Protein AF-A0A5C3N5N0-F1 (afdb_monomer_lite)

Secondary structure (DSSP, 8-state):
-----HHHHHHHHHH-HHHHHHHHHHHHHEEESTHHHHGGGGGGEEEES-SSS-EEEE----HHHHHHHHHHHTT--EEEEETT----HHHHHHHTTT-SS-TTTT--EEEEEESSPPPHHHHHTT--TT--EEEEEEPP---SSSSSSSSSSSSS--

Radius of gyration: 20.66 Å; chains: 1; bounding box: 38×38×75 Å

Sequence (158 aa):
MARATHTSLVHPAITSRIFLDPALDTLWRCVDGLFRLLRLLGPAFEKLAGGDRPKYIVRKIIEDAWLRFMWYARRVRQLRYFEDSTIHSAVIASLSRYEVGLWLSYLRVLAWHGVCEPSRDDLLYFVCQSLSHVNIKISRSTEQHEAHEEEDKGLRAT

Foldseek 3Di:
DDDDDLVNLVVQCVPDPVSVVVSLLSNLQADEDCVVLLCLLPPQWDFDPDDPATAIAGHDRDPVSVVSSLVSLCSHQEYEYDANDCHDLNRLVVVCVVDVDLSNQRHAEYHYDEQDDDDPSNVVSNDHPNHNYYHYDHDHPPPDPPPPPPPPPPPPDD

pLDDT: mean 74.82, std 14.0, range [36.28, 92.06]

Structure (mmCIF, N/CA/C/O backbone):
data_AF-A0A5C3N5N0-F1
#
_entr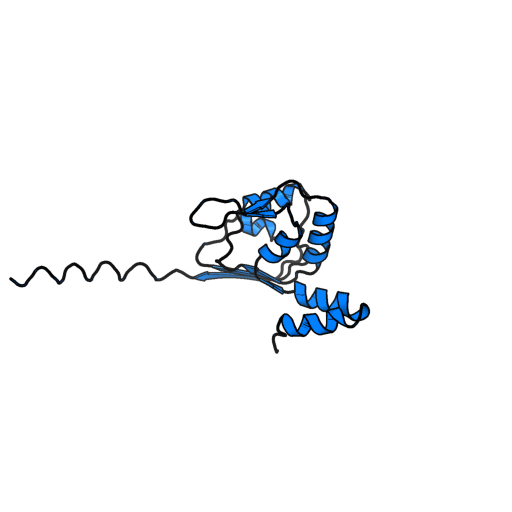y.id   AF-A0A5C3N5N0-F1
#
loop_
_atom_site.group_PDB
_atom_site.id
_atom_site.type_symbol
_atom_site.label_atom_id
_atom_site.label_alt_id
_atom_site.label_comp_id
_atom_site.label_asym_id
_atom_site.label_entity_id
_atom_site.label_seq_id
_atom_site.pdbx_PDB_ins_code
_atom_site.Cartn_x
_atom_site.Cartn_y
_atom_site.Cartn_z
_atom_site.occupancy
_atom_site.B_iso_or_equiv
_atom_site.auth_seq_id
_atom_site.auth_comp_id
_atom_site.auth_asym_id
_atom_site.auth_atom_id
_atom_site.pdbx_PDB_model_num
ATOM 1 N N . MET A 1 1 ? -22.527 -13.960 -0.225 1.00 36.28 1 MET A N 1
ATOM 2 C CA . MET A 1 1 ? -21.983 -12.744 0.424 1.00 36.28 1 MET A CA 1
ATOM 3 C C . MET A 1 1 ? -21.770 -11.677 -0.641 1.00 36.28 1 MET A C 1
ATOM 5 O O . MET A 1 1 ? -20.959 -11.888 -1.534 1.00 36.28 1 MET A O 1
ATOM 9 N N . ALA A 1 2 ? -22.548 -10.593 -0.609 1.00 38.34 2 ALA A N 1
ATOM 10 C CA . ALA A 1 2 ? -22.509 -9.536 -1.620 1.00 38.34 2 ALA A CA 1
ATOM 11 C C . ALA A 1 2 ? -21.201 -8.728 -1.521 1.00 38.34 2 ALA A C 1
ATOM 13 O O . ALA A 1 2 ? -20.848 -8.247 -0.445 1.00 38.34 2 ALA A O 1
ATOM 14 N N . ARG A 1 3 ? -20.462 -8.591 -2.631 1.00 45.19 3 ARG A N 1
ATOM 15 C CA . ARG A 1 3 ? -19.300 -7.690 -2.714 1.00 45.19 3 ARG A CA 1
ATOM 16 C C . ARG A 1 3 ? -19.837 -6.259 -2.743 1.00 45.19 3 ARG A C 1
ATOM 18 O O . ARG A 1 3 ? -20.349 -5.834 -3.772 1.00 45.19 3 ARG A O 1
ATOM 25 N N . ALA A 1 4 ? -19.744 -5.540 -1.625 1.00 52.09 4 ALA A N 1
ATOM 26 C CA . ALA A 1 4 ? -19.995 -4.103 -1.609 1.00 52.09 4 ALA A CA 1
ATOM 27 C C . ALA A 1 4 ? -19.052 -3.435 -2.621 1.00 52.09 4 ALA A C 1
ATOM 29 O O . ALA A 1 4 ? -17.835 -3.641 -2.583 1.00 52.09 4 ALA A O 1
ATOM 30 N N . THR A 1 5 ? -19.620 -2.711 -3.579 1.00 59.69 5 THR A N 1
ATOM 31 C CA . THR A 1 5 ? -18.854 -2.007 -4.602 1.00 59.69 5 THR A CA 1
ATOM 32 C C . THR A 1 5 ? -18.167 -0.802 -3.966 1.00 59.69 5 THR A C 1
ATOM 34 O O . THR A 1 5 ? -18.677 -0.183 -3.036 1.00 59.69 5 THR A O 1
ATOM 37 N N . HIS A 1 6 ? -16.977 -0.455 -4.454 1.00 57.75 6 HIS A N 1
ATOM 38 C CA . HIS A 1 6 ? -16.157 0.629 -3.903 1.00 57.75 6 HIS A CA 1
ATOM 39 C C . HIS A 1 6 ? -16.926 1.959 -3.758 1.00 57.75 6 HIS A C 1
ATOM 41 O O . HIS A 1 6 ? -16.664 2.741 -2.851 1.00 57.75 6 HIS A O 1
ATOM 47 N N . THR A 1 7 ? -17.913 2.202 -4.623 1.00 59.16 7 THR A N 1
ATOM 48 C CA . THR A 1 7 ? -18.785 3.383 -4.624 1.00 59.16 7 THR A CA 1
ATOM 49 C C . THR A 1 7 ? -19.781 3.427 -3.462 1.00 59.16 7 THR A C 1
ATOM 51 O O . THR A 1 7 ? -20.066 4.517 -2.957 1.00 59.16 7 THR A O 1
ATOM 54 N N . SER A 1 8 ? -20.277 2.282 -2.978 1.00 62.84 8 SER A N 1
ATOM 55 C CA . SER A 1 8 ? -21.233 2.253 -1.862 1.00 62.84 8 SER A CA 1
ATOM 56 C C . SER A 1 8 ? -20.575 2.555 -0.512 1.00 62.84 8 SER A C 1
ATOM 58 O O . SER A 1 8 ? -21.257 2.980 0.412 1.00 62.84 8 SER A O 1
ATOM 60 N N . LEU A 1 9 ? -19.254 2.367 -0.396 1.00 61.38 9 LEU A N 1
ATOM 61 C CA . LEU A 1 9 ? -18.484 2.623 0.831 1.00 61.38 9 LEU A CA 1
ATOM 62 C C . LEU A 1 9 ? -17.955 4.059 0.943 1.00 61.38 9 LEU A C 1
ATOM 64 O O . LEU A 1 9 ? -17.633 4.504 2.042 1.00 61.38 9 LEU A O 1
ATOM 68 N N . VAL A 1 10 ? -17.898 4.804 -0.165 1.00 64.19 10 VAL A N 1
ATOM 69 C CA . VAL A 1 10 ? -17.482 6.217 -0.145 1.00 64.19 10 VAL A CA 1
ATOM 70 C C . VAL A 1 10 ? -18.543 7.089 0.531 1.00 64.19 10 VAL A C 1
ATOM 72 O O . VAL A 1 10 ? -18.197 7.973 1.307 1.00 64.19 10 VAL A O 1
ATOM 75 N N . HIS A 1 11 ? -19.828 6.809 0.299 1.00 62.22 11 HIS A N 1
ATOM 76 C CA . HIS A 1 11 ? -20.938 7.616 0.817 1.00 62.22 11 HIS A CA 1
ATOM 77 C C . HIS A 1 11 ? -21.041 7.619 2.360 1.00 62.22 11 HIS A C 1
ATOM 79 O O . HIS A 1 11 ? -21.209 8.692 2.929 1.00 62.22 11 HIS A O 1
ATOM 85 N N . PRO A 1 12 ? -20.871 6.493 3.078 1.00 60.41 12 PRO A N 1
ATOM 86 C CA . PRO A 1 12 ? -20.785 6.504 4.541 1.00 60.41 12 PRO A CA 1
ATOM 87 C C . PRO A 1 12 ? -19.529 7.200 5.083 1.00 60.41 12 PRO A C 1
ATOM 89 O O . PRO A 1 12 ? -19.579 7.824 6.139 1.00 60.41 12 PRO A O 1
ATOM 92 N N . ALA A 1 13 ? -18.398 7.107 4.374 1.00 60.34 13 ALA A N 1
ATOM 93 C CA . ALA A 1 13 ? -17.135 7.700 4.821 1.00 60.34 13 ALA A CA 1
ATOM 94 C C . ALA A 1 13 ? -17.176 9.238 4.830 1.00 60.34 13 ALA A C 1
ATOM 96 O O . ALA A 1 13 ? -16.499 9.870 5.638 1.00 60.34 13 ALA A O 1
ATOM 97 N N . ILE A 1 14 ? -17.972 9.839 3.938 1.00 69.12 14 ILE A N 1
ATOM 98 C CA . ILE A 1 14 ? -18.103 11.298 3.818 1.00 69.12 14 ILE A CA 1
ATOM 99 C C . ILE A 1 14 ? -19.164 11.901 4.750 1.00 69.12 14 ILE A C 1
ATOM 101 O O . ILE A 1 14 ? -19.155 13.113 4.947 1.00 69.12 14 ILE A O 1
ATOM 105 N N . THR A 1 15 ? -20.069 11.102 5.331 1.00 77.06 15 THR A N 1
ATOM 106 C CA . THR A 1 15 ? -21.185 11.626 6.145 1.00 77.06 15 THR A CA 1
ATOM 107 C C . THR A 1 15 ? -20.846 11.793 7.624 1.00 77.06 15 THR A C 1
ATOM 109 O O . THR A 1 15 ? -21.414 12.667 8.276 1.00 77.06 15 THR A O 1
ATOM 112 N N . SER A 1 16 ? -19.923 11.000 8.182 1.00 72.75 16 SER A N 1
ATOM 113 C CA . SER A 1 16 ? -19.501 11.146 9.581 1.00 72.75 16 SER A CA 1
ATOM 114 C C . SER A 1 16 ? -18.088 10.626 9.828 1.00 72.75 16 SER A C 1
ATOM 116 O O . SER A 1 16 ? -17.717 9.538 9.389 1.00 72.75 16 SER A O 1
ATOM 118 N N . ARG A 1 17 ? -17.319 11.376 10.631 1.00 76.19 17 ARG A N 1
ATOM 119 C CA . ARG A 1 17 ? -15.969 10.992 11.080 1.00 76.19 17 ARG A CA 1
ATOM 120 C C . ARG A 1 17 ? -15.946 9.658 11.830 1.00 76.19 17 ARG A C 1
ATOM 122 O O . ARG A 1 17 ? -14.938 8.969 11.777 1.00 76.19 17 ARG A O 1
ATOM 129 N N . ILE A 1 18 ? -17.048 9.277 12.478 1.00 83.44 18 ILE A N 1
ATOM 130 C CA . ILE A 1 18 ? -17.155 8.010 13.221 1.00 83.44 18 ILE A CA 1
ATOM 131 C C . ILE A 1 18 ? -17.094 6.807 12.266 1.00 83.44 18 ILE A C 1
ATOM 133 O O . ILE A 1 18 ? -16.553 5.762 12.617 1.00 83.44 18 ILE A O 1
ATOM 137 N N . PHE A 1 19 ? -17.605 6.954 11.041 1.00 79.31 19 PHE A N 1
ATOM 138 C CA . PHE A 1 19 ? -17.590 5.887 10.038 1.00 79.31 19 PHE A CA 1
ATOM 139 C C . PHE A 1 19 ? -16.354 5.913 9.143 1.00 79.31 19 PHE A C 1
ATOM 141 O O . PHE A 1 19 ? -16.163 4.978 8.369 1.00 79.31 19 PHE A O 1
ATOM 148 N N . LEU A 1 20 ? -15.502 6.933 9.261 1.00 82.81 20 LEU A N 1
ATOM 149 C CA . LEU A 1 20 ? -14.327 7.083 8.411 1.00 82.81 20 LEU A CA 1
ATOM 150 C C . LEU A 1 20 ? -13.360 5.906 8.576 1.00 82.81 20 LEU A C 1
ATOM 152 O O . LEU A 1 20 ? -13.025 5.258 7.588 1.00 82.81 20 LEU A O 1
ATOM 156 N N . ASP A 1 21 ? -12.952 5.596 9.808 1.00 85.06 21 ASP A N 1
ATOM 157 C CA . ASP A 1 21 ? -12.001 4.509 10.066 1.00 85.06 21 ASP A CA 1
ATOM 158 C C . ASP A 1 21 ? -12.552 3.129 9.654 1.00 85.06 21 ASP A C 1
ATOM 160 O O . ASP A 1 21 ? -11.880 2.448 8.877 1.00 85.06 21 ASP A O 1
ATOM 164 N N . PRO A 1 22 ? -13.782 2.718 10.040 1.00 86.06 22 PRO A N 1
ATOM 165 C CA . PRO A 1 22 ? -14.370 1.456 9.577 1.00 86.06 22 PRO A CA 1
ATOM 166 C C . PRO A 1 22 ? -14.562 1.378 8.054 1.00 86.06 22 PRO A C 1
ATOM 168 O O . PRO A 1 22 ? -14.394 0.311 7.449 1.00 86.06 22 PRO A O 1
ATOM 171 N N . ALA A 1 23 ? -14.920 2.495 7.412 1.00 84.94 23 ALA A N 1
ATOM 172 C CA . ALA A 1 23 ? -15.086 2.543 5.965 1.00 84.94 23 ALA A CA 1
ATOM 173 C C . ALA A 1 23 ? -13.739 2.406 5.251 1.00 84.94 23 ALA A C 1
ATOM 175 O O . ALA A 1 23 ? -13.638 1.628 4.304 1.00 84.94 23 ALA A O 1
ATOM 176 N N . LEU A 1 24 ? -12.695 3.092 5.726 1.00 87.12 24 LEU A N 1
ATOM 177 C CA . LEU A 1 24 ? -11.338 2.968 5.194 1.00 87.12 24 LEU A CA 1
ATOM 178 C C . LEU A 1 24 ? -10.761 1.574 5.430 1.00 87.12 24 LEU A C 1
ATOM 180 O O . LEU A 1 24 ? -10.164 1.013 4.511 1.00 87.12 24 LEU A O 1
ATOM 184 N N . ASP A 1 25 ? -10.988 0.983 6.602 1.00 87.75 25 ASP A N 1
ATOM 185 C CA . ASP A 1 25 ? -10.630 -0.409 6.870 1.00 87.75 25 ASP A CA 1
ATOM 186 C C . ASP A 1 25 ? -11.268 -1.329 5.838 1.00 87.75 25 ASP A C 1
ATOM 188 O O . ASP A 1 25 ? -10.577 -2.152 5.250 1.00 87.75 25 ASP A O 1
ATOM 192 N N . THR A 1 26 ? -12.557 -1.150 5.545 1.00 87.81 26 THR A N 1
ATOM 193 C CA . THR A 1 26 ? -13.264 -1.958 4.541 1.00 87.81 26 THR A CA 1
ATOM 194 C C . THR A 1 26 ? -12.746 -1.699 3.123 1.00 87.81 26 THR A C 1
ATOM 196 O O . THR A 1 26 ? -12.560 -2.646 2.358 1.00 87.81 26 THR A O 1
ATOM 199 N N . LEU A 1 27 ? -12.471 -0.437 2.781 1.00 88.75 27 LEU A N 1
ATOM 200 C CA . LEU A 1 27 ? -12.017 -0.006 1.457 1.00 88.75 27 LEU A CA 1
ATOM 201 C C . LEU A 1 27 ? -10.629 -0.546 1.111 1.00 88.75 27 LEU A C 1
ATOM 203 O O . LEU A 1 27 ? -10.389 -0.983 -0.013 1.00 88.75 27 LEU A O 1
ATOM 207 N N . TRP A 1 28 ? -9.720 -0.503 2.084 1.00 91.38 28 TRP A N 1
ATOM 208 C CA . TRP A 1 28 ? -8.330 -0.920 1.927 1.00 91.38 28 TRP A CA 1
ATOM 209 C C . TRP A 1 28 ? -8.100 -2.372 2.335 1.00 91.38 28 TRP A C 1
ATOM 211 O O . TRP A 1 28 ? -7.026 -2.906 2.081 1.00 91.38 28 TRP A O 1
ATOM 221 N N . ARG A 1 29 ? -9.102 -3.055 2.906 1.00 90.81 29 ARG A N 1
ATOM 222 C CA . ARG A 1 29 ? -9.002 -4.473 3.277 1.00 90.81 29 ARG A CA 1
ATOM 223 C C . ARG A 1 29 ? -8.556 -5.345 2.109 1.00 90.81 29 ARG A C 1
ATOM 225 O O . ARG A 1 29 ? -7.748 -6.252 2.313 1.00 90.81 29 ARG A O 1
ATOM 232 N N . CYS A 1 30 ? -9.099 -5.085 0.923 1.00 89.94 30 CYS A N 1
ATOM 233 C CA . CYS A 1 30 ? -8.828 -5.826 -0.301 1.00 89.94 30 CYS A CA 1
ATOM 234 C C . CYS A 1 30 ? -8.347 -4.854 -1.375 1.00 89.94 30 CYS A C 1
ATOM 236 O O . CYS A 1 30 ? -9.123 -4.017 -1.831 1.00 89.94 30 CYS A O 1
ATOM 238 N N . VAL A 1 31 ? -7.083 -4.973 -1.776 1.00 88.94 31 VAL A N 1
ATOM 239 C CA . VAL A 1 31 ? -6.480 -4.098 -2.783 1.00 88.94 31 VAL A CA 1
ATOM 240 C C . VAL A 1 31 ? -6.119 -4.910 -4.019 1.00 88.94 31 VAL A C 1
ATOM 242 O O . VAL A 1 31 ? -5.427 -5.926 -3.933 1.00 88.94 31 VAL A O 1
ATOM 245 N N . ASP A 1 32 ? -6.585 -4.430 -5.167 1.00 86.00 32 ASP A N 1
ATOM 246 C CA . ASP A 1 32 ? -6.230 -4.951 -6.480 1.00 86.00 32 ASP A CA 1
ATOM 247 C C . ASP A 1 32 ? -4.977 -4.201 -6.970 1.00 86.00 32 ASP A C 1
ATOM 249 O O . ASP A 1 32 ? -5.033 -3.032 -7.356 1.00 86.00 32 ASP A O 1
ATOM 253 N N . GLY A 1 33 ? -3.829 -4.866 -6.874 1.00 82.25 33 GLY A N 1
ATOM 254 C CA . GLY A 1 33 ? -2.511 -4.364 -7.239 1.00 82.25 33 GLY A CA 1
ATOM 255 C C . GLY A 1 33 ? -1.906 -3.408 -6.210 1.00 82.25 33 GLY A C 1
ATOM 256 O O . GLY A 1 33 ? -2.575 -2.604 -5.565 1.00 82.25 33 GLY A O 1
ATOM 257 N N . LEU A 1 34 ? -0.581 -3.429 -6.086 1.00 82.00 34 LEU A N 1
ATOM 258 C CA . LEU A 1 34 ? 0.133 -2.484 -5.220 1.00 82.00 34 LEU A CA 1
ATOM 259 C C . LEU A 1 34 ? 0.050 -1.035 -5.725 1.00 82.00 34 LEU A C 1
ATOM 261 O O . LEU A 1 34 ? 0.289 -0.103 -4.962 1.00 82.00 34 LEU A O 1
ATOM 265 N N . PHE A 1 35 ? -0.331 -0.826 -6.986 1.00 84.75 35 PHE A N 1
ATOM 266 C CA . PHE A 1 35 ? -0.350 0.485 -7.628 1.00 84.75 35 PHE A CA 1
ATOM 267 C C . PHE A 1 35 ? -1.141 1.531 -6.834 1.00 84.75 35 PHE A C 1
ATOM 269 O O . PHE A 1 35 ? -0.699 2.669 -6.674 1.00 84.75 35 PHE A O 1
ATOM 276 N N . ARG A 1 36 ? -2.294 1.145 -6.276 1.00 85.50 36 ARG A N 1
ATOM 277 C CA . ARG A 1 36 ? -3.134 2.05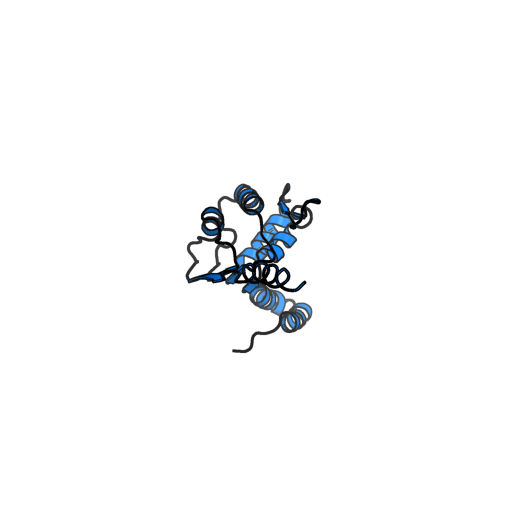4 -5.488 1.00 85.50 36 ARG A CA 1
ATOM 278 C C . ARG A 1 36 ? -2.451 2.515 -4.196 1.00 85.50 36 ARG A C 1
ATOM 280 O O . ARG A 1 36 ? -2.610 3.674 -3.826 1.00 85.50 36 ARG A O 1
ATOM 287 N N . LEU A 1 37 ? -1.684 1.639 -3.543 1.00 88.00 37 LEU A N 1
ATOM 288 C CA . LEU A 1 37 ? -0.868 2.006 -2.384 1.00 88.00 37 LEU A CA 1
ATOM 289 C C . LEU A 1 37 ? 0.300 2.899 -2.803 1.00 88.00 37 LEU A C 1
ATOM 291 O O . LEU A 1 37 ? 0.517 3.938 -2.193 1.00 88.00 37 LEU A O 1
ATOM 295 N N . LEU A 1 38 ? 1.014 2.540 -3.872 1.00 87.75 38 LEU A N 1
ATOM 296 C CA . LEU A 1 38 ? 2.180 3.296 -4.344 1.00 87.75 38 LEU A CA 1
ATOM 297 C C . LEU A 1 38 ? 1.829 4.731 -4.748 1.00 87.75 38 LEU A C 1
ATOM 299 O O . LEU A 1 38 ? 2.611 5.645 -4.505 1.00 87.75 38 LEU A O 1
ATOM 303 N N . ARG A 1 39 ? 0.617 4.970 -5.264 1.00 88.25 39 ARG A N 1
ATOM 304 C CA . ARG A 1 39 ? 0.115 6.330 -5.534 1.00 88.25 39 ARG A CA 1
ATOM 305 C C . ARG A 1 39 ? 0.045 7.225 -4.293 1.00 88.25 39 ARG A C 1
ATOM 307 O O . ARG A 1 39 ? 0.064 8.443 -4.445 1.00 88.25 39 ARG A O 1
ATOM 314 N N . LEU A 1 40 ? -0.019 6.664 -3.082 1.00 90.12 40 LEU A N 1
ATOM 315 C CA . LEU A 1 40 ? -0.003 7.444 -1.838 1.00 90.12 40 LEU A CA 1
ATOM 316 C C . LEU A 1 40 ? 1.358 8.093 -1.567 1.00 90.12 40 LEU A C 1
ATOM 318 O O . LEU A 1 40 ? 1.412 9.079 -0.835 1.00 90.12 40 LEU A O 1
ATOM 322 N N . LEU A 1 41 ? 2.427 7.591 -2.194 1.00 87.81 41 LEU A N 1
ATOM 323 C CA . LEU A 1 41 ? 3.756 8.207 -2.158 1.00 87.81 41 LEU A CA 1
ATOM 324 C C . LEU A 1 41 ? 3.806 9.522 -2.960 1.00 87.81 41 LEU A C 1
ATOM 326 O O . LEU A 1 41 ? 4.790 10.259 -2.882 1.00 87.81 41 LEU A O 1
ATOM 330 N N . GLY A 1 42 ? 2.745 9.832 -3.716 1.00 86.75 42 GLY A N 1
ATOM 331 C CA . GLY A 1 42 ? 2.589 11.078 -4.456 1.00 86.75 42 GLY A CA 1
ATOM 332 C C . GLY A 1 42 ? 3.719 11.277 -5.470 1.00 86.75 42 GLY A C 1
ATOM 333 O O . GLY A 1 42 ? 3.958 10.376 -6.274 1.00 86.75 42 GLY A O 1
ATOM 334 N N . PRO A 1 43 ? 4.435 12.417 -5.442 1.00 85.56 43 PRO A N 1
ATOM 335 C CA . PRO A 1 43 ? 5.484 12.718 -6.417 1.00 85.56 43 PRO A CA 1
ATOM 336 C C . PRO A 1 43 ? 6.702 11.794 -6.300 1.00 85.56 43 PRO A C 1
ATOM 338 O O . PRO A 1 43 ? 7.523 11.748 -7.206 1.00 85.56 43 PRO A O 1
ATOM 341 N N . ALA A 1 44 ? 6.844 11.035 -5.208 1.00 86.44 44 ALA A N 1
ATOM 342 C CA . ALA A 1 44 ? 7.934 10.074 -5.097 1.00 86.44 44 ALA A CA 1
ATOM 343 C C . ALA A 1 44 ? 7.730 8.845 -5.997 1.00 86.44 44 ALA A C 1
ATOM 345 O O . ALA A 1 44 ? 8.704 8.151 -6.269 1.00 86.44 44 ALA A O 1
ATOM 346 N N . PHE A 1 45 ? 6.506 8.571 -6.461 1.00 87.56 45 PHE A N 1
ATOM 347 C CA . PHE A 1 45 ? 6.199 7.452 -7.348 1.00 87.56 45 PHE A CA 1
ATOM 348 C C . PHE A 1 45 ? 5.839 7.963 -8.746 1.00 87.56 45 PHE A C 1
ATOM 350 O O . PHE A 1 45 ? 4.737 8.460 -8.984 1.00 87.56 45 PHE A O 1
ATOM 357 N N . GLU A 1 46 ? 6.778 7.827 -9.679 1.00 85.31 46 GLU A N 1
ATOM 358 C CA . GLU A 1 46 ? 6.662 8.384 -11.027 1.00 85.31 46 GLU A CA 1
ATOM 359 C C . GLU A 1 46 ? 6.657 7.288 -12.089 1.00 85.31 46 GLU A C 1
ATOM 361 O O . GLU A 1 46 ? 7.377 6.288 -12.000 1.00 85.31 46 GLU A O 1
ATOM 366 N N . LYS A 1 47 ? 5.858 7.509 -13.135 1.00 84.56 47 LYS A N 1
ATOM 367 C CA . LYS A 1 47 ? 5.924 6.724 -14.365 1.00 84.56 47 LYS A CA 1
ATOM 368 C C . LYS A 1 47 ? 7.106 7.225 -15.193 1.00 84.56 47 LYS A C 1
ATOM 370 O O . LYS A 1 47 ? 7.169 8.407 -15.522 1.00 84.56 47 LYS A O 1
ATOM 375 N N . LEU A 1 48 ? 8.014 6.329 -15.555 1.00 81.00 48 LEU A N 1
ATOM 376 C CA . LEU A 1 48 ? 9.109 6.635 -16.465 1.00 81.00 48 LEU A CA 1
ATOM 377 C C . LEU A 1 48 ? 8.557 6.742 -17.894 1.00 81.00 48 LEU A C 1
ATOM 379 O O . LEU A 1 48 ? 7.825 5.860 -18.350 1.00 81.00 48 LEU A O 1
ATOM 383 N N . ALA A 1 49 ? 8.892 7.824 -18.595 1.00 77.88 49 ALA A N 1
ATOM 384 C CA . ALA A 1 49 ? 8.564 7.968 -20.007 1.00 77.88 49 ALA A CA 1
ATOM 385 C C . ALA A 1 49 ? 9.514 7.103 -20.853 1.00 77.88 49 ALA A C 1
ATOM 387 O O . ALA A 1 49 ? 10.729 7.179 -20.682 1.00 77.88 49 ALA A O 1
ATOM 388 N N . GLY A 1 50 ? 8.959 6.298 -21.763 1.00 65.25 50 GLY A N 1
ATOM 389 C CA . GLY A 1 50 ? 9.721 5.500 -22.728 1.00 65.25 50 GLY A CA 1
ATOM 390 C C . GLY A 1 50 ? 9.580 3.987 -22.541 1.00 65.25 50 GLY A C 1
ATOM 391 O O . GLY A 1 50 ? 9.883 3.437 -21.4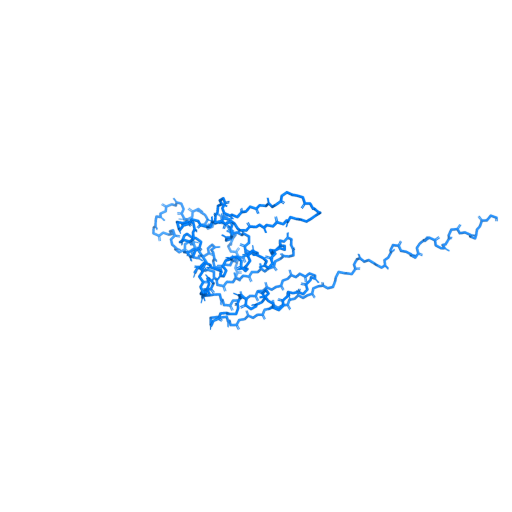81 1.00 65.25 50 GLY A O 1
ATOM 392 N N . GLY A 1 51 ? 9.149 3.317 -23.611 1.00 66.25 51 GLY A N 1
ATOM 393 C CA . GLY A 1 51 ? 8.994 1.866 -23.700 1.00 66.25 51 GLY A CA 1
ATOM 394 C C . GLY A 1 51 ? 7.560 1.429 -23.994 1.00 66.25 51 GLY A C 1
ATOM 395 O O . GLY A 1 51 ? 6.607 2.156 -23.731 1.00 66.25 51 GLY A O 1
ATOM 396 N N . ASP A 1 52 ? 7.436 0.208 -24.508 1.00 69.81 52 ASP A N 1
ATOM 397 C CA . ASP A 1 52 ? 6.163 -0.429 -24.873 1.00 69.81 52 ASP A CA 1
ATOM 398 C C . ASP A 1 52 ? 5.295 -0.773 -23.641 1.00 69.81 52 ASP A C 1
ATOM 400 O O . ASP A 1 52 ? 4.086 -0.965 -23.727 1.00 69.81 52 ASP A O 1
ATOM 404 N N . ARG A 1 53 ? 5.907 -0.803 -22.444 1.00 67.94 53 ARG A N 1
ATOM 405 C CA . ARG A 1 53 ? 5.238 -1.067 -21.160 1.00 67.94 53 ARG A CA 1
ATOM 406 C C . ARG A 1 53 ? 5.496 0.046 -20.142 1.00 67.94 53 ARG A C 1
ATOM 408 O O . ARG A 1 53 ? 6.618 0.556 -20.070 1.00 67.94 53 ARG A O 1
ATOM 415 N N . PRO A 1 54 ? 4.499 0.405 -19.309 1.00 71.00 54 PRO A N 1
ATOM 416 C CA . PRO A 1 54 ? 4.661 1.426 -18.282 1.00 71.00 54 PRO A CA 1
ATOM 417 C C . PRO A 1 54 ? 5.673 0.969 -17.221 1.00 71.00 54 PRO A C 1
ATOM 419 O O . PRO A 1 54 ? 5.430 0.017 -16.484 1.00 71.00 54 PRO A O 1
ATOM 422 N N . LYS A 1 55 ? 6.808 1.667 -17.124 1.00 76.50 55 LYS A N 1
ATOM 423 C CA . LYS A 1 55 ? 7.793 1.473 -16.052 1.00 76.50 55 LYS A CA 1
ATOM 424 C C . LYS A 1 55 ? 7.572 2.507 -14.958 1.00 76.50 55 LYS A C 1
ATOM 426 O O . LYS A 1 55 ? 7.253 3.657 -15.250 1.00 76.50 55 LYS A O 1
ATOM 431 N N . TYR A 1 56 ? 7.772 2.112 -13.708 1.00 82.69 56 TYR A N 1
ATOM 432 C CA . TYR A 1 56 ? 7.628 2.995 -12.555 1.00 82.69 56 TYR A CA 1
ATOM 433 C C . TYR A 1 56 ? 8.904 3.011 -11.727 1.00 82.69 56 TYR A C 1
ATOM 435 O O . TYR A 1 56 ? 9.594 1.996 -11.627 1.00 82.69 56 TYR A O 1
ATOM 443 N N . ILE A 1 57 ? 9.198 4.162 -11.130 1.00 83.56 57 ILE A N 1
ATOM 444 C CA . ILE A 1 57 ? 10.331 4.351 -10.226 1.00 83.56 57 ILE A CA 1
ATOM 445 C C . ILE A 1 57 ? 9.868 5.001 -8.925 1.00 83.56 57 ILE A C 1
ATOM 447 O O . ILE A 1 57 ? 8.886 5.742 -8.895 1.00 83.56 57 ILE A O 1
ATOM 451 N N . VAL A 1 58 ? 10.607 4.728 -7.851 1.00 86.00 58 VAL A N 1
ATOM 452 C CA . VAL A 1 58 ? 10.445 5.404 -6.562 1.00 86.00 58 VAL A CA 1
ATOM 453 C C . VAL A 1 58 ? 11.673 6.271 -6.315 1.00 86.00 58 VAL A C 1
ATOM 455 O O . VAL A 1 58 ? 12.795 5.762 -6.280 1.00 86.00 58 VAL A O 1
ATOM 458 N N . ARG A 1 59 ? 11.458 7.581 -6.182 1.00 85.56 59 ARG A N 1
ATOM 459 C CA . ARG A 1 59 ? 12.477 8.577 -5.827 1.00 85.56 59 ARG A CA 1
ATOM 460 C C . ARG A 1 59 ? 12.584 8.722 -4.305 1.00 85.56 59 ARG A C 1
ATOM 462 O O . ARG A 1 59 ? 12.177 7.845 -3.547 1.00 85.56 59 ARG A O 1
ATOM 469 N N . LYS A 1 60 ? 13.156 9.840 -3.849 1.00 86.75 60 LYS A N 1
ATOM 470 C CA . LYS A 1 60 ? 13.202 10.204 -2.436 1.00 86.75 60 LYS A CA 1
ATOM 471 C C . LYS A 1 60 ? 11.779 10.330 -1.883 1.00 86.75 60 LYS A C 1
ATOM 473 O O . LYS A 1 60 ? 11.042 11.225 -2.291 1.00 86.75 60 LYS A O 1
ATOM 478 N N . ILE A 1 61 ? 11.410 9.440 -0.968 1.00 86.19 61 ILE A N 1
ATOM 479 C CA . ILE A 1 61 ? 10.122 9.484 -0.276 1.00 86.19 61 ILE A CA 1
ATOM 480 C C . ILE A 1 61 ? 10.229 10.502 0.862 1.00 86.19 61 ILE A C 1
ATOM 482 O O . ILE A 1 61 ? 11.193 10.493 1.627 1.00 86.19 61 ILE A O 1
ATOM 486 N N . ILE A 1 62 ? 9.249 11.398 0.950 1.00 87.75 62 ILE A N 1
ATOM 487 C CA . ILE A 1 62 ? 9.115 12.351 2.057 1.00 87.75 62 ILE A CA 1
ATOM 488 C C . ILE A 1 62 ? 8.429 11.634 3.226 1.00 87.75 62 ILE A C 1
ATOM 490 O O . ILE A 1 62 ? 7.516 10.838 3.004 1.00 87.75 62 ILE A O 1
ATOM 494 N N . GLU A 1 63 ? 8.837 11.931 4.458 1.00 87.88 63 GLU A N 1
ATOM 495 C CA . GLU A 1 63 ? 8.361 11.255 5.673 1.00 87.88 63 GLU A CA 1
ATOM 496 C C . GLU A 1 63 ? 6.828 11.232 5.794 1.00 87.88 63 GLU A C 1
ATOM 498 O O . GLU A 1 63 ? 6.245 10.167 5.973 1.00 87.88 63 GLU A O 1
ATOM 503 N N . ASP A 1 64 ? 6.149 12.356 5.555 1.00 88.81 64 ASP A N 1
ATOM 504 C CA . ASP A 1 64 ? 4.680 12.430 5.587 1.00 88.81 64 ASP A CA 1
ATOM 505 C C . ASP A 1 64 ? 3.996 11.493 4.581 1.00 88.81 64 ASP A C 1
ATOM 507 O O . ASP A 1 64 ? 2.951 10.894 4.864 1.00 88.81 64 ASP A O 1
ATOM 511 N N . ALA A 1 65 ? 4.574 11.361 3.384 1.00 89.38 65 ALA A N 1
ATOM 512 C CA . ALA A 1 65 ? 4.059 10.466 2.353 1.00 89.38 65 ALA A CA 1
ATOM 513 C C . ALA A 1 65 ? 4.281 9.001 2.750 1.00 89.38 65 ALA A C 1
ATOM 515 O O . ALA A 1 65 ? 3.401 8.164 2.534 1.00 89.38 65 ALA A O 1
ATOM 516 N N . TRP A 1 66 ? 5.419 8.707 3.386 1.00 89.56 66 TRP A N 1
ATOM 517 C CA . TRP A 1 66 ? 5.725 7.386 3.926 1.00 89.56 66 TRP A CA 1
ATOM 518 C C . TRP A 1 66 ? 4.788 6.994 5.072 1.00 89.56 66 TRP A C 1
ATOM 520 O O . TRP A 1 66 ? 4.191 5.919 5.041 1.00 89.56 66 TRP A O 1
ATOM 530 N N . LEU A 1 67 ? 4.573 7.886 6.042 1.00 89.44 67 LEU A N 1
ATOM 531 C CA . LEU A 1 67 ? 3.653 7.658 7.159 1.00 89.44 67 LEU A CA 1
ATOM 532 C C . LEU A 1 67 ? 2.230 7.407 6.663 1.00 89.44 67 LEU A C 1
ATOM 534 O O . LEU A 1 67 ? 1.558 6.484 7.128 1.00 89.44 67 LEU A O 1
ATOM 538 N N . ARG A 1 68 ? 1.782 8.180 5.667 1.00 90.69 68 ARG A N 1
ATOM 539 C CA . ARG A 1 68 ? 0.482 7.972 5.024 1.00 90.69 68 ARG A CA 1
ATOM 540 C C . ARG A 1 68 ? 0.417 6.611 4.345 1.00 90.69 68 ARG A C 1
ATOM 542 O O . ARG A 1 68 ? -0.534 5.868 4.576 1.00 90.69 68 ARG A O 1
ATOM 549 N N . PHE A 1 69 ? 1.423 6.273 3.547 1.00 91.00 69 PHE A N 1
ATOM 550 C CA . PHE A 1 69 ? 1.527 4.969 2.902 1.00 91.00 69 PHE A CA 1
ATOM 551 C C . PHE A 1 69 ? 1.422 3.828 3.922 1.00 91.00 69 PHE A C 1
ATOM 553 O O . PHE A 1 69 ? 0.562 2.963 3.768 1.00 91.00 69 PHE A O 1
ATOM 560 N N . MET A 1 70 ? 2.201 3.879 5.005 1.00 89.56 70 MET A N 1
ATOM 561 C CA . MET A 1 70 ? 2.186 2.875 6.073 1.00 89.56 70 MET A CA 1
ATOM 562 C C . MET A 1 70 ? 0.831 2.795 6.780 1.00 89.56 70 MET A C 1
ATOM 564 O O . MET A 1 70 ? 0.330 1.702 7.051 1.00 89.56 70 MET A O 1
ATOM 568 N N . TRP A 1 71 ? 0.192 3.938 7.039 1.00 90.06 71 TRP A N 1
ATOM 569 C CA . TRP A 1 71 ? -1.129 3.993 7.664 1.00 90.06 71 TRP A CA 1
ATOM 570 C C . TRP A 1 71 ? -2.181 3.233 6.842 1.00 90.06 71 TRP A C 1
ATOM 572 O O . TRP A 1 71 ? -2.959 2.453 7.395 1.00 90.06 71 TRP A O 1
ATOM 582 N N . TYR A 1 72 ? -2.175 3.386 5.516 1.00 90.94 72 TYR A N 1
ATOM 583 C CA . TYR A 1 72 ? -3.065 2.628 4.631 1.00 90.94 72 TYR A CA 1
ATOM 584 C C . TYR A 1 72 ? -2.613 1.174 4.439 1.00 90.94 72 TYR A C 1
ATOM 586 O O . TYR A 1 72 ? -3.444 0.266 4.478 1.00 90.94 72 TYR A O 1
ATOM 594 N N . ALA A 1 73 ? -1.309 0.927 4.299 1.00 89.56 73 ALA A N 1
ATOM 595 C CA . ALA A 1 73 ? -0.746 -0.408 4.096 1.00 89.56 73 ALA A CA 1
ATOM 596 C C . ALA A 1 73 ? -1.086 -1.362 5.256 1.00 89.56 73 ALA A C 1
ATOM 598 O O . ALA A 1 73 ? -1.449 -2.518 5.029 1.00 89.56 73 ALA A O 1
ATOM 599 N N . ARG A 1 74 ? -1.115 -0.857 6.498 1.00 89.8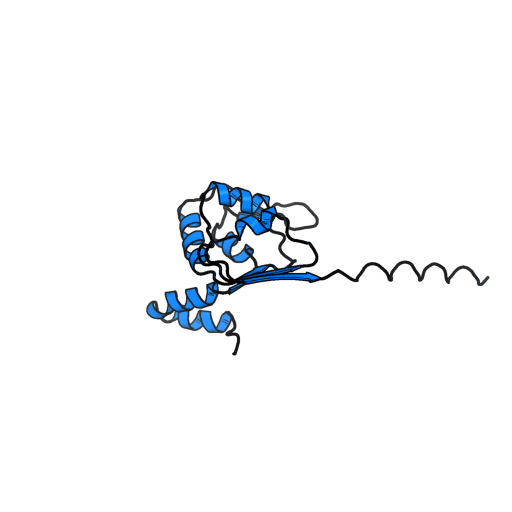8 74 ARG A N 1
ATOM 600 C CA . ARG A 1 74 ? -1.517 -1.625 7.692 1.00 89.88 74 ARG A CA 1
ATOM 601 C C . ARG A 1 74 ? -2.971 -2.096 7.679 1.00 89.88 74 ARG A C 1
ATOM 603 O O . ARG A 1 74 ? -3.308 -2.972 8.473 1.00 89.88 74 ARG A O 1
ATOM 610 N N . ARG A 1 75 ? -3.835 -1.562 6.814 1.00 91.38 75 ARG A N 1
ATOM 611 C CA . ARG A 1 75 ? -5.239 -1.999 6.664 1.00 91.38 75 ARG A CA 1
ATOM 612 C C . ARG A 1 75 ? -5.411 -3.101 5.635 1.00 91.38 75 ARG A C 1
ATOM 614 O O . ARG A 1 75 ? -6.407 -3.824 5.669 1.00 91.38 75 ARG A O 1
ATOM 621 N N . VAL A 1 76 ? -4.426 -3.282 4.763 1.00 92.06 76 VAL A N 1
ATOM 622 C CA . VAL A 1 76 ? -4.484 -4.302 3.725 1.00 92.06 76 VAL A CA 1
ATOM 623 C C . VAL A 1 76 ? -4.425 -5.683 4.365 1.00 92.06 76 VAL A C 1
ATOM 625 O O . VAL A 1 76 ? -3.551 -5.993 5.174 1.00 92.06 76 VAL A O 1
ATOM 628 N N . ARG A 1 77 ? -5.424 -6.507 4.046 1.00 91.62 77 ARG A N 1
ATOM 629 C CA . ARG A 1 77 ? -5.530 -7.910 4.478 1.00 91.62 77 ARG A CA 1
ATOM 630 C C . ARG A 1 77 ? -5.474 -8.858 3.288 1.00 91.62 77 ARG A C 1
ATOM 632 O O . ARG A 1 77 ? -5.094 -10.013 3.462 1.00 91.62 77 ARG A O 1
ATOM 639 N N . GLN A 1 78 ? -5.866 -8.390 2.107 1.00 91.00 78 GLN A N 1
ATOM 640 C CA . GLN A 1 78 ? -5.833 -9.147 0.864 1.00 91.00 78 GLN A CA 1
ATOM 641 C C . GLN A 1 78 ? -5.215 -8.292 -0.237 1.00 91.00 78 GLN A C 1
ATOM 643 O O . GLN A 1 78 ? -5.679 -7.177 -0.482 1.00 91.00 78 GLN A O 1
ATOM 648 N N . LEU A 1 79 ? -4.208 -8.836 -0.908 1.00 87.94 79 LEU A N 1
ATOM 649 C CA . LEU A 1 79 ? -3.581 -8.229 -2.074 1.00 87.94 79 LEU A CA 1
ATOM 650 C C . LEU A 1 79 ? -3.807 -9.150 -3.268 1.00 87.94 79 LEU A C 1
ATOM 652 O O . LEU A 1 79 ? -3.505 -10.342 -3.196 1.00 87.94 79 LEU A O 1
ATOM 656 N N . ARG A 1 80 ? -4.360 -8.597 -4.346 1.00 86.81 80 ARG A N 1
ATOM 657 C CA . ARG A 1 80 ? -4.596 -9.319 -5.597 1.00 86.81 80 ARG A CA 1
ATOM 658 C C . ARG A 1 80 ? -3.753 -8.712 -6.693 1.00 86.81 80 ARG A C 1
ATOM 660 O O . ARG A 1 80 ? -3.965 -7.561 -7.051 1.00 86.81 80 ARG A O 1
ATOM 667 N N . TYR A 1 81 ? -2.786 -9.455 -7.194 1.00 78.50 81 TYR A N 1
ATOM 668 C CA . TYR A 1 81 ? -1.943 -9.010 -8.286 1.00 78.50 81 TYR A CA 1
ATOM 669 C C . TYR A 1 81 ? -2.596 -9.382 -9.617 1.00 78.50 81 TYR A C 1
ATOM 671 O O . TYR A 1 81 ? -2.944 -10.547 -9.813 1.00 78.50 81 TYR A O 1
ATOM 679 N N . PHE A 1 82 ? -2.769 -8.388 -10.489 1.00 74.44 82 PHE A N 1
ATOM 680 C CA . PHE A 1 82 ? -3.281 -8.546 -11.849 1.00 74.44 82 PHE A CA 1
ATOM 681 C C . PHE A 1 82 ? -2.246 -8.022 -12.846 1.00 74.44 82 PHE A C 1
ATOM 683 O O . PHE A 1 82 ? -1.526 -7.057 -12.576 1.00 74.44 82 PHE A O 1
ATOM 690 N N . GLU A 1 83 ? -2.192 -8.691 -13.988 1.00 60.84 83 GLU A N 1
ATOM 691 C CA . GLU A 1 83 ? -1.149 -8.631 -15.013 1.00 60.84 83 GLU A CA 1
ATOM 692 C C . GLU A 1 83 ? -0.845 -7.238 -15.587 1.00 60.84 83 GLU A C 1
ATOM 694 O O . GLU A 1 83 ? 0.302 -6.950 -15.926 1.00 60.84 83 GLU A O 1
ATOM 699 N N . ASP A 1 84 ? -1.828 -6.336 -15.599 1.00 57.47 84 ASP A N 1
ATOM 700 C CA . ASP A 1 84 ? -1.736 -5.031 -16.273 1.00 57.47 84 ASP A CA 1
ATOM 701 C C . ASP A 1 84 ? -0.763 -4.035 -15.620 1.00 57.47 84 ASP A C 1
ATOM 703 O O . ASP A 1 84 ? -0.497 -2.956 -16.154 1.00 57.47 84 ASP A O 1
ATOM 707 N N . SER A 1 85 ? -0.217 -4.364 -14.448 1.00 56.75 85 SER A N 1
ATOM 708 C CA . SER A 1 85 ? 0.707 -3.489 -13.728 1.00 56.75 85 SER A CA 1
ATOM 709 C C . SER A 1 85 ? 1.916 -4.265 -13.228 1.00 56.75 85 SER A C 1
ATOM 711 O O . SER A 1 85 ? 2.017 -4.580 -12.048 1.00 56.75 85 SER A O 1
ATOM 713 N N . THR A 1 86 ? 2.865 -4.562 -14.120 1.00 62.34 86 THR A N 1
ATOM 714 C CA . THR A 1 86 ? 4.186 -5.060 -13.716 1.00 62.34 86 THR A CA 1
ATOM 715 C C . THR A 1 86 ? 4.903 -3.988 -12.898 1.00 62.34 86 THR A C 1
ATOM 717 O O . THR A 1 86 ? 5.581 -3.112 -13.440 1.00 62.34 86 THR A O 1
ATOM 720 N N . ILE A 1 87 ? 4.726 -4.027 -11.581 1.00 66.19 87 ILE A N 1
ATOM 721 C CA . ILE A 1 87 ? 5.519 -3.227 -10.657 1.00 66.19 87 ILE A CA 1
ATOM 722 C C . ILE A 1 87 ? 6.897 -3.855 -10.656 1.00 66.19 87 ILE A C 1
ATOM 724 O O . ILE A 1 87 ? 7.087 -4.978 -10.205 1.00 66.19 87 ILE A O 1
ATOM 728 N N . HIS A 1 88 ? 7.844 -3.133 -11.240 1.00 70.06 88 HIS A N 1
ATOM 729 C CA . HIS A 1 88 ? 9.210 -3.601 -11.371 1.00 70.06 88 HIS A CA 1
ATOM 730 C C . HIS A 1 88 ? 9.794 -3.886 -9.981 1.00 70.06 88 HIS A C 1
ATOM 732 O O . HIS A 1 88 ? 9.626 -3.067 -9.075 1.00 70.06 88 HIS A O 1
ATOM 738 N N . SER A 1 89 ? 10.536 -4.982 -9.823 1.00 70.75 89 SER A N 1
ATOM 739 C CA . SER A 1 89 ? 11.214 -5.356 -8.568 1.00 70.75 89 SER A CA 1
ATOM 740 C C . SER A 1 89 ? 12.047 -4.210 -7.977 1.00 70.75 89 SER A C 1
ATOM 742 O O . SER A 1 89 ? 12.118 -4.033 -6.767 1.00 70.75 89 SER A O 1
ATOM 744 N N . ALA A 1 90 ? 12.588 -3.342 -8.837 1.00 75.31 90 ALA A N 1
ATOM 745 C CA . ALA A 1 90 ? 13.275 -2.102 -8.462 1.00 75.31 90 ALA A CA 1
ATOM 746 C C . ALA A 1 90 ? 12.435 -1.156 -7.580 1.00 75.31 90 ALA A C 1
ATOM 748 O O . ALA A 1 90 ? 12.979 -0.520 -6.681 1.00 75.31 90 ALA A O 1
ATOM 749 N N . VAL A 1 91 ? 11.121 -1.058 -7.807 1.00 81.12 91 VAL A N 1
ATOM 750 C CA . VAL A 1 91 ? 10.214 -0.273 -6.954 1.00 81.12 91 VAL A CA 1
ATOM 751 C C . VAL A 1 91 ? 10.163 -0.881 -5.561 1.00 81.12 91 VAL A C 1
ATOM 753 O O . VAL A 1 91 ? 10.309 -0.164 -4.576 1.00 81.12 91 VAL A O 1
ATOM 756 N N . ILE A 1 92 ? 10.013 -2.201 -5.476 1.00 78.12 92 ILE A N 1
ATOM 757 C CA . ILE A 1 92 ? 9.921 -2.905 -4.198 1.00 78.12 92 ILE A CA 1
ATOM 758 C C . ILE A 1 92 ? 11.259 -2.841 -3.445 1.00 78.12 92 ILE A C 1
ATOM 760 O O . ILE A 1 92 ? 11.284 -2.510 -2.260 1.00 78.12 92 ILE A O 1
ATOM 764 N N . ALA A 1 93 ? 12.375 -3.027 -4.152 1.00 78.56 93 ALA A N 1
ATOM 765 C CA . ALA A 1 93 ? 13.725 -2.880 -3.615 1.00 78.56 93 ALA A CA 1
ATOM 766 C C . ALA A 1 93 ? 14.029 -1.448 -3.138 1.00 78.56 93 ALA A C 1
ATOM 768 O O . ALA A 1 93 ? 14.779 -1.256 -2.182 1.00 78.56 93 ALA A O 1
ATOM 769 N N . SER A 1 94 ? 13.455 -0.426 -3.780 1.00 82.25 94 SER A N 1
ATOM 770 C CA . SER A 1 94 ? 13.539 0.951 -3.287 1.00 82.25 94 SER A CA 1
ATOM 771 C C . SER A 1 94 ? 12.764 1.130 -1.985 1.00 82.25 94 SER A C 1
ATOM 773 O O . SER A 1 94 ? 13.276 1.778 -1.078 1.00 82.25 94 SER A O 1
ATOM 775 N N . LEU A 1 95 ? 11.571 0.541 -1.856 1.00 81.38 95 LEU A N 1
ATOM 776 C CA . LEU A 1 95 ? 10.761 0.634 -0.633 1.00 81.38 95 LEU A CA 1
ATOM 777 C C . LEU A 1 95 ? 11.434 -0.061 0.553 1.00 81.38 95 LEU A C 1
ATOM 779 O O . LEU A 1 95 ? 11.441 0.491 1.651 1.00 81.38 95 LEU A O 1
ATOM 783 N N . SER A 1 96 ? 12.075 -1.212 0.329 1.00 78.62 96 SER A N 1
ATOM 784 C CA . SER A 1 96 ? 12.793 -1.939 1.385 1.00 78.62 96 SER A CA 1
ATOM 785 C C . SER A 1 96 ? 14.005 -1.185 1.947 1.00 78.62 96 SER A C 1
ATOM 787 O O . SER A 1 96 ? 14.554 -1.586 2.967 1.00 78.62 96 SER A O 1
ATOM 789 N N . ARG A 1 97 ? 14.453 -0.100 1.298 1.00 80.06 97 ARG A N 1
ATOM 790 C CA . ARG A 1 97 ? 15.507 0.777 1.839 1.00 80.06 97 ARG A CA 1
ATOM 791 C C . ARG A 1 97 ? 14.989 1.760 2.888 1.00 80.06 97 ARG A C 1
ATOM 793 O O . ARG A 1 97 ? 15.797 2.272 3.654 1.00 80.06 97 ARG A O 1
ATOM 800 N N . TYR A 1 98 ? 13.687 2.051 2.903 1.00 76.69 98 TYR A N 1
ATOM 801 C CA . TYR A 1 98 ? 13.093 3.026 3.827 1.00 76.69 98 TYR A CA 1
ATOM 802 C C . TYR A 1 98 ? 12.684 2.405 5.159 1.00 76.69 98 TYR A C 1
ATOM 804 O O . TYR A 1 98 ? 12.772 3.061 6.189 1.00 76.69 98 TYR A O 1
ATOM 812 N N . GLU A 1 99 ? 12.294 1.135 5.159 1.00 71.06 99 GLU A N 1
ATOM 813 C CA . GLU A 1 99 ? 12.105 0.362 6.378 1.00 71.06 99 GLU A CA 1
ATOM 814 C C . GLU A 1 99 ? 12.541 -1.080 6.145 1.00 71.06 99 GLU A C 1
ATOM 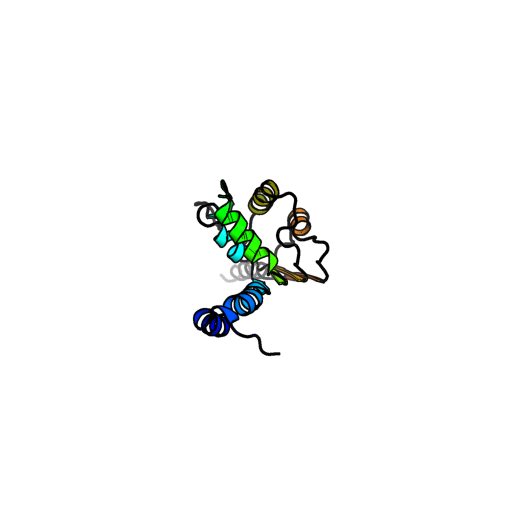816 O O . GLU A 1 99 ? 12.214 -1.692 5.131 1.00 71.06 99 GLU A O 1
ATOM 821 N N . VAL A 1 100 ? 13.203 -1.653 7.149 1.00 63.44 100 VAL A N 1
ATOM 822 C CA . VAL A 1 100 ? 13.590 -3.074 7.194 1.00 63.44 100 VAL A CA 1
ATOM 823 C C . VAL A 1 100 ? 12.375 -3.971 7.530 1.00 63.44 100 VAL A C 1
ATOM 825 O O . VAL A 1 100 ? 12.504 -5.166 7.777 1.00 63.44 100 VAL A O 1
ATOM 828 N N . GLY A 1 101 ? 11.173 -3.389 7.578 1.00 64.38 101 GLY A N 1
ATOM 829 C CA . GLY A 1 101 ? 9.944 -4.011 8.050 1.00 64.38 101 GLY A CA 1
ATOM 830 C C . GLY A 1 101 ? 8.990 -4.451 6.941 1.00 64.38 101 GLY A C 1
ATOM 831 O O . GLY A 1 101 ? 8.981 -3.949 5.817 1.00 64.38 101 GLY A O 1
ATOM 832 N N . LEU A 1 102 ? 8.112 -5.386 7.300 1.00 71.12 102 LEU A N 1
ATOM 833 C CA . LEU A 1 102 ? 6.988 -5.815 6.475 1.00 71.12 102 LEU A CA 1
ATOM 834 C C . LEU A 1 102 ? 5.930 -4.706 6.483 1.00 71.12 102 LEU A C 1
ATOM 836 O O . LEU A 1 102 ? 5.063 -4.670 7.356 1.00 71.12 102 LEU A O 1
ATOM 840 N N . TRP A 1 103 ? 5.990 -3.805 5.507 1.00 79.88 103 TRP A N 1
ATOM 841 C CA . TRP A 1 103 ? 5.040 -2.698 5.320 1.00 79.88 103 TRP A CA 1
ATOM 842 C C . TRP A 1 103 ? 3.589 -3.174 5.120 1.00 79.88 103 TRP A C 1
ATOM 844 O O . TRP A 1 103 ? 2.639 -2.437 5.375 1.00 79.88 103 TRP A O 1
ATOM 854 N N . LEU A 1 104 ? 3.404 -4.451 4.769 1.00 81.06 104 LEU A N 1
ATOM 855 C CA . LEU A 1 104 ? 2.120 -5.154 4.736 1.00 81.06 104 LEU A CA 1
ATOM 856 C C . LEU A 1 104 ? 1.975 -6.129 5.914 1.00 81.06 104 LEU A C 1
ATOM 858 O O . LEU A 1 104 ? 1.629 -7.295 5.742 1.00 81.06 104 LEU A O 1
ATOM 862 N N . SER A 1 105 ? 2.224 -5.657 7.135 1.00 81.00 105 SER A N 1
ATOM 863 C CA . SER A 1 105 ? 2.362 -6.501 8.338 1.00 81.00 105 SER A CA 1
ATOM 864 C C . SER A 1 105 ? 1.126 -7.339 8.681 1.00 81.00 105 SER A C 1
ATOM 866 O O . SER A 1 105 ? 1.209 -8.272 9.476 1.00 81.00 105 SER A O 1
ATOM 868 N N . TYR A 1 106 ? -0.027 -7.019 8.100 1.00 86.50 106 TYR A N 1
ATOM 869 C CA . TYR A 1 106 ? -1.292 -7.708 8.332 1.00 86.50 106 TYR A CA 1
ATOM 870 C C . TYR A 1 106 ? -1.855 -8.400 7.086 1.00 86.50 106 TYR A C 1
ATOM 872 O O . TYR A 1 106 ? -3.023 -8.809 7.087 1.00 86.50 106 TYR A O 1
ATOM 880 N N . LEU A 1 107 ? -1.068 -8.511 6.018 1.00 88.00 107 LEU A N 1
ATOM 881 C CA . LEU A 1 107 ? -1.493 -9.216 4.823 1.00 88.00 107 LEU A CA 1
ATOM 882 C C . LEU A 1 107 ? -1.741 -10.687 5.164 1.00 88.00 107 LEU A C 1
ATOM 884 O O . LEU A 1 107 ? -0.865 -11.382 5.655 1.00 88.00 107 LEU A O 1
ATOM 888 N N . ARG A 1 108 ? -2.961 -11.160 4.913 1.00 90.69 108 ARG A N 1
ATOM 889 C CA . ARG A 1 108 ? -3.371 -12.545 5.180 1.00 90.69 108 ARG A CA 1
ATOM 890 C C . ARG A 1 108 ? -3.469 -13.363 3.911 1.00 90.69 108 ARG A C 1
ATOM 892 O O . ARG A 1 108 ? -3.187 -14.556 3.946 1.00 90.69 108 ARG A O 1
ATOM 899 N N . VAL A 1 109 ? -3.903 -12.727 2.825 1.00 89.75 109 VAL A N 1
ATOM 900 C CA . VAL A 1 109 ? -4.153 -13.380 1.543 1.00 89.75 109 VAL A CA 1
ATOM 901 C C . VAL A 1 109 ? -3.357 -12.676 0.456 1.00 89.75 109 VAL A C 1
ATOM 903 O O . VAL A 1 109 ? -3.591 -11.496 0.190 1.00 89.75 109 VAL A O 1
ATOM 906 N N . LEU A 1 110 ? -2.468 -13.414 -0.197 1.00 87.44 110 LEU A N 1
ATOM 907 C CA . LEU A 1 110 ? -1.832 -13.003 -1.441 1.00 87.44 110 LEU A CA 1
ATOM 908 C C . LEU A 1 110 ? -2.440 -13.826 -2.575 1.00 87.44 110 LEU A C 1
ATOM 910 O O . LEU A 1 110 ? -2.326 -15.050 -2.578 1.00 87.44 110 LEU A O 1
ATOM 914 N N . ALA A 1 111 ? -3.106 -13.165 -3.515 1.00 87.38 111 ALA A N 1
ATOM 915 C CA . ALA A 1 111 ? -3.598 -13.796 -4.731 1.00 87.38 111 ALA A CA 1
ATOM 916 C C . ALA A 1 111 ? -2.828 -13.244 -5.930 1.00 87.38 111 ALA A C 1
ATOM 918 O O . ALA A 1 111 ? -2.814 -12.037 -6.149 1.00 87.38 111 ALA A O 1
ATOM 919 N N . TRP A 1 112 ? -2.194 -14.118 -6.697 1.00 83.00 112 TRP A N 1
ATOM 920 C CA . TRP A 1 112 ? -1.478 -13.780 -7.916 1.00 83.00 112 TRP A CA 1
ATOM 921 C C . TRP A 1 112 ? -2.238 -14.333 -9.115 1.00 83.00 112 TRP A C 1
ATOM 923 O O . TRP A 1 112 ? -2.504 -15.536 -9.183 1.00 83.00 112 TRP A O 1
ATOM 933 N N . HIS A 1 113 ? -2.598 -13.452 -10.044 1.00 79.88 113 HIS A N 1
ATOM 934 C CA . HIS A 1 113 ? -3.285 -13.787 -11.283 1.00 79.88 113 HIS A CA 1
ATOM 935 C C . HIS A 1 113 ? -2.539 -13.127 -12.447 1.00 79.88 113 HIS A C 1
ATOM 937 O O . HIS A 1 113 ? -2.633 -11.914 -12.633 1.00 79.88 113 HIS A O 1
ATOM 943 N N . GLY A 1 114 ? -1.783 -13.909 -13.218 1.00 71.12 114 GLY A N 1
ATOM 944 C CA . GLY A 1 114 ? -1.081 -13.393 -14.395 1.00 71.12 114 GLY A CA 1
ATOM 945 C C . GLY A 1 114 ? -0.490 -14.490 -15.275 1.00 71.12 114 GLY A C 1
ATOM 946 O O . GLY A 1 114 ? -0.419 -15.650 -14.862 1.00 71.12 114 GLY A O 1
ATOM 947 N N . VAL A 1 115 ? -0.074 -14.113 -16.485 1.00 61.91 115 VAL A N 1
ATOM 948 C CA . VAL A 1 115 ? 0.597 -15.011 -17.444 1.00 61.91 115 VAL A CA 1
ATOM 949 C C . VAL A 1 115 ? 2.066 -15.255 -17.095 1.00 61.91 115 VAL A C 1
ATOM 951 O O . VAL 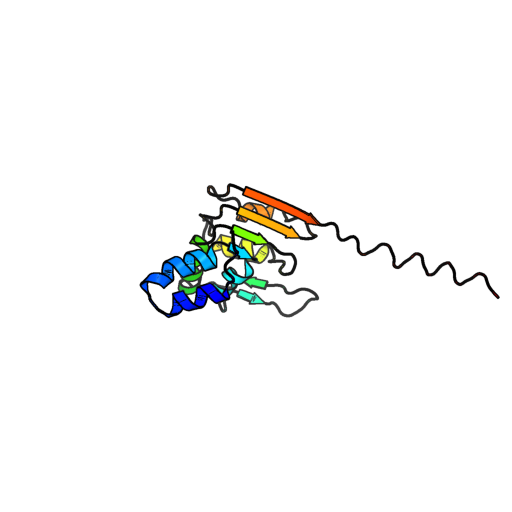A 1 115 ? 2.609 -16.309 -17.414 1.00 61.91 115 VAL A O 1
ATOM 954 N N . CYS A 1 116 ? 2.710 -14.315 -16.398 1.00 61.34 116 CYS A N 1
ATOM 955 C CA . CYS A 1 116 ? 4.108 -14.445 -15.994 1.00 61.34 116 CYS A CA 1
ATOM 956 C C . CYS A 1 116 ? 4.233 -14.931 -14.542 1.00 61.34 116 CYS A C 1
ATOM 958 O O . CYS A 1 116 ? 3.539 -14.431 -13.646 1.00 61.34 116 CYS A O 1
ATOM 960 N N . GLU A 1 117 ? 5.135 -15.887 -14.311 1.00 64.81 117 GLU A N 1
ATOM 961 C CA . GLU A 1 117 ? 5.476 -16.334 -12.963 1.00 64.81 117 GLU A CA 1
ATOM 962 C C . GLU A 1 117 ? 6.075 -15.170 -12.158 1.00 64.81 117 GLU A C 1
ATOM 964 O O . GLU A 1 117 ? 6.934 -14.445 -12.671 1.00 64.81 117 GLU A O 1
ATOM 969 N N . PRO A 1 118 ? 5.631 -14.957 -10.905 1.00 67.38 118 PRO A N 1
ATOM 970 C CA . PRO A 1 118 ? 6.284 -13.993 -10.032 1.00 67.38 118 PRO A CA 1
ATOM 971 C C . PRO A 1 118 ? 7.748 -14.390 -9.852 1.00 67.38 118 PRO A C 1
ATOM 973 O O . PRO A 1 118 ? 8.044 -15.566 -9.614 1.00 67.38 118 PRO A O 1
ATOM 976 N N . SER A 1 119 ? 8.672 -13.426 -9.907 1.00 69.69 119 SER A N 1
ATOM 977 C CA . SER A 1 119 ? 10.045 -13.744 -9.522 1.00 69.69 119 SER A CA 1
ATOM 978 C C . SER A 1 119 ? 10.069 -14.145 -8.044 1.00 69.69 119 SER A C 1
ATOM 980 O O . SER A 1 119 ? 9.264 -13.676 -7.231 1.00 69.69 119 SER A O 1
ATOM 982 N N . ARG A 1 120 ? 11.000 -15.032 -7.676 1.00 69.81 120 ARG A N 1
ATOM 983 C CA . ARG A 1 120 ? 11.180 -15.445 -6.278 1.00 69.81 120 ARG A CA 1
ATOM 984 C C . ARG A 1 120 ? 11.353 -14.230 -5.363 1.00 69.81 120 ARG A C 1
ATOM 986 O O . ARG A 1 120 ? 10.787 -14.213 -4.274 1.00 69.81 120 ARG A O 1
ATOM 993 N N . ASP A 1 121 ? 12.085 -13.226 -5.831 1.00 69.69 121 ASP A N 1
ATOM 994 C CA . ASP A 1 121 ? 12.357 -12.002 -5.084 1.00 69.69 121 ASP A CA 1
ATOM 995 C C . ASP A 1 121 ? 11.079 -11.195 -4.851 1.00 69.69 121 ASP A C 1
ATOM 997 O O . ASP A 1 121 ? 10.841 -10.762 -3.726 1.00 69.69 121 ASP A O 1
ATOM 1001 N N . ASP A 1 122 ? 10.201 -11.084 -5.855 1.00 70.94 122 ASP A N 1
ATOM 1002 C CA . ASP A 1 122 ? 8.916 -10.390 -5.713 1.00 70.94 122 ASP A CA 1
ATOM 1003 C C . ASP A 1 122 ? 8.052 -11.024 -4.617 1.00 70.94 122 ASP A C 1
ATOM 1005 O O . ASP A 1 122 ? 7.448 -10.310 -3.815 1.00 70.94 122 ASP A O 1
ATOM 1009 N N . LEU A 1 123 ? 8.026 -12.360 -4.537 1.00 73.75 123 LEU A N 1
ATOM 1010 C CA . LEU A 1 123 ? 7.261 -13.071 -3.510 1.00 73.75 123 LEU A CA 1
ATOM 1011 C C . LEU A 1 123 ? 7.812 -12.839 -2.103 1.00 73.75 123 LEU A C 1
ATOM 1013 O O . LEU A 1 123 ? 7.018 -12.691 -1.172 1.00 73.75 123 LEU A O 1
ATOM 1017 N N . LEU A 1 124 ? 9.138 -12.782 -1.939 1.00 73.56 124 LEU A N 1
ATOM 1018 C CA . LEU A 1 124 ? 9.781 -12.631 -0.627 1.00 73.56 124 LEU A CA 1
ATOM 1019 C C . LEU A 1 124 ? 9.366 -11.340 0.086 1.00 73.56 124 LEU A C 1
ATOM 1021 O O . LEU A 1 124 ? 9.221 -11.344 1.307 1.00 73.56 124 LEU A O 1
ATOM 1025 N N . TYR A 1 125 ? 9.079 -10.268 -0.654 1.00 73.06 125 TYR A N 1
ATOM 1026 C CA . TYR A 1 125 ? 8.604 -9.011 -0.065 1.00 73.06 125 TYR A CA 1
ATOM 1027 C C . TYR A 1 125 ? 7.201 -9.101 0.547 1.00 73.06 125 TYR A C 1
ATOM 1029 O O . TYR A 1 125 ? 6.838 -8.269 1.381 1.00 73.06 125 TYR A O 1
ATOM 1037 N N . PHE A 1 126 ? 6.412 -10.103 0.153 1.00 73.62 126 PHE A N 1
ATOM 1038 C CA . PHE A 1 126 ? 5.071 -10.342 0.685 1.00 73.62 126 PHE A CA 1
ATOM 1039 C C . PHE A 1 126 ? 5.037 -11.404 1.785 1.00 73.62 126 PHE A C 1
ATOM 1041 O O . PHE A 1 126 ? 3.985 -11.599 2.398 1.00 73.62 126 PHE A O 1
ATOM 1048 N N . VAL A 1 127 ? 6.155 -12.088 2.055 1.00 71.94 127 VAL A N 1
ATOM 1049 C CA . VAL A 1 127 ? 6.239 -13.106 3.109 1.00 71.94 127 VAL A CA 1
ATOM 1050 C C . VAL A 1 127 ? 6.256 -12.414 4.472 1.00 71.94 127 VAL A C 1
ATOM 1052 O O . VAL A 1 127 ? 7.302 -12.059 5.006 1.00 71.94 127 VAL A O 1
ATOM 1055 N N . CYS A 1 128 ? 5.071 -12.208 5.044 1.00 74.06 128 CYS A N 1
ATOM 1056 C CA . CYS A 1 128 ? 4.891 -11.690 6.396 1.00 74.06 128 CYS A CA 1
ATOM 1057 C C . CYS A 1 128 ? 4.407 -12.771 7.367 1.00 74.06 128 CYS A C 1
ATOM 1059 O O . CYS A 1 128 ? 3.742 -13.723 6.972 1.00 74.06 128 CYS A O 1
ATOM 1061 N N . GLN A 1 129 ? 4.678 -12.600 8.667 1.00 73.25 129 GLN A N 1
ATOM 1062 C CA . GLN A 1 129 ? 4.249 -13.546 9.717 1.00 73.25 129 GLN A CA 1
ATOM 1063 C C . GLN A 1 129 ? 2.723 -13.744 9.782 1.00 73.25 129 GLN A C 1
ATOM 1065 O O . GLN A 1 129 ? 2.240 -14.729 10.329 1.00 73.25 129 GLN A O 1
ATOM 1070 N N . SER A 1 130 ? 1.956 -12.793 9.249 1.00 80.38 130 SER A N 1
ATOM 1071 C CA . SER A 1 130 ? 0.493 -12.831 9.200 1.00 80.38 130 SER A CA 1
ATOM 1072 C C . SER A 1 130 ? -0.072 -13.461 7.921 1.00 80.38 130 SER A C 1
ATOM 1074 O O . SER A 1 130 ? -1.294 -13.649 7.830 1.00 80.38 130 SER A O 1
ATOM 1076 N N . LEU A 1 131 ? 0.786 -13.799 6.950 1.00 83.44 131 LEU A N 1
ATOM 1077 C CA . LEU A 1 131 ? 0.377 -14.413 5.696 1.00 83.44 131 LEU A CA 1
ATOM 1078 C C . LEU A 1 131 ? -0.103 -15.834 5.977 1.00 83.44 131 LEU A C 1
ATOM 1080 O O . LEU A 1 131 ? 0.628 -16.665 6.504 1.00 83.44 131 LEU A O 1
ATOM 1084 N N . SER A 1 132 ? -1.356 -16.104 5.634 1.00 86.44 132 SER A N 1
ATOM 1085 C CA . SER A 1 132 ? -1.998 -17.394 5.914 1.00 86.44 132 SER A CA 1
ATOM 1086 C C . SER A 1 132 ? -2.404 -18.123 4.642 1.00 86.44 132 SER A C 1
ATOM 1088 O O . SER A 1 132 ? -2.491 -19.344 4.641 1.00 86.44 132 SER A O 1
ATOM 1090 N N . HIS A 1 133 ? -2.657 -17.388 3.558 1.00 86.81 133 HIS A N 1
ATOM 1091 C CA . HIS A 1 133 ? -3.143 -17.948 2.306 1.00 86.81 133 HIS A CA 1
ATOM 1092 C C . HIS A 1 133 ? -2.371 -17.335 1.138 1.00 86.81 133 HIS A C 1
ATOM 1094 O O . HIS A 1 133 ? -2.361 -16.116 0.959 1.00 86.81 133 HIS A O 1
ATOM 1100 N N . VAL A 1 134 ? -1.766 -18.190 0.318 1.00 85.44 134 VAL A N 1
ATOM 1101 C CA . VAL A 1 134 ? -1.122 -17.808 -0.940 1.00 85.44 134 VAL A CA 1
ATOM 1102 C C . VAL A 1 134 ? -1.815 -18.567 -2.061 1.00 85.44 134 VAL A C 1
ATOM 1104 O O . VAL A 1 134 ? -1.912 -19.790 -2.021 1.00 85.44 134 VAL A O 1
ATOM 1107 N N . ASN A 1 135 ? -2.348 -17.836 -3.034 1.00 83.69 135 ASN A N 1
ATOM 1108 C CA . ASN A 1 135 ? -3.046 -18.392 -4.183 1.00 83.69 135 ASN A CA 1
ATOM 1109 C C . ASN A 1 135 ? -2.366 -17.885 -5.449 1.00 83.69 135 ASN A C 1
ATOM 1111 O O . ASN A 1 135 ? -2.514 -16.719 -5.797 1.00 83.69 135 ASN A O 1
ATOM 1115 N N . ILE A 1 136 ? -1.612 -18.749 -6.116 1.00 82.25 136 ILE A N 1
ATOM 1116 C CA . ILE A 1 136 ? -0.925 -18.412 -7.359 1.00 82.25 136 ILE A CA 1
ATOM 1117 C C . ILE A 1 136 ? -1.657 -19.135 -8.484 1.00 82.25 136 ILE A C 1
ATOM 1119 O O . ILE A 1 136 ? -1.702 -20.364 -8.512 1.00 82.25 136 ILE A O 1
ATOM 1123 N N . LYS A 1 137 ? -2.257 -18.367 -9.395 1.00 81.38 137 LYS A N 1
ATOM 1124 C CA . LYS A 1 137 ? -2.842 -18.881 -10.635 1.00 81.38 137 LYS A CA 1
ATOM 1125 C C . LYS A 1 137 ? -2.055 -18.322 -11.806 1.00 81.38 137 LYS A C 1
ATOM 1127 O O . LYS A 1 137 ? -2.056 -17.112 -12.027 1.00 81.38 137 LYS A O 1
ATOM 1132 N N . ILE A 1 138 ? -1.413 -19.224 -12.535 1.00 76.56 138 ILE A N 1
ATOM 1133 C CA . ILE A 1 138 ? -0.660 -18.913 -13.745 1.00 76.56 138 ILE A CA 1
ATOM 1134 C C . ILE A 1 138 ? -1.524 -19.349 -14.921 1.00 76.56 138 ILE A C 1
ATOM 1136 O O . ILE A 1 138 ? -1.841 -20.534 -15.055 1.00 76.56 138 ILE A O 1
ATOM 1140 N N . SER A 1 139 ? -1.939 -18.392 -15.741 1.00 75.81 139 SER A N 1
ATOM 1141 C CA . SER A 1 139 ? -2.663 -18.680 -16.980 1.00 75.81 139 SER A CA 1
ATOM 1142 C C . SER A 1 139 ? -1.648 -18.776 -18.110 1.00 75.81 139 SER A C 1
ATOM 1144 O O . SER A 1 139 ? -0.886 -17.844 -18.327 1.00 75.81 139 SER A O 1
ATOM 1146 N N . ARG A 1 140 ? -1.613 -19.884 -18.853 1.00 61.59 140 ARG A N 1
ATOM 1147 C CA . ARG A 1 140 ? -0.818 -19.934 -20.088 1.00 61.59 140 ARG A CA 1
ATOM 1148 C C . ARG A 1 140 ? -1.574 -19.151 -21.160 1.00 61.59 140 ARG A C 1
ATOM 1150 O O . ARG A 1 140 ? -2.727 -19.477 -21.426 1.00 61.59 140 ARG A O 1
ATOM 1157 N N . SER A 1 141 ? -0.956 -18.130 -21.751 1.00 57.06 141 SER A N 1
ATOM 1158 C CA . SER A 1 141 ? -1.515 -17.437 -22.915 1.00 57.06 141 SER A CA 1
ATOM 1159 C C . SER A 1 141 ? -1.570 -18.417 -24.089 1.00 57.06 141 SER A C 1
ATOM 1161 O O . SER A 1 141 ? -0.540 -18.751 -24.672 1.00 57.06 141 SER A O 1
ATOM 1163 N N . THR A 1 142 ? -2.753 -18.914 -24.426 1.00 52.22 142 THR A N 1
ATOM 1164 C CA . THR A 1 142 ? -2.976 -19.812 -25.571 1.00 52.22 142 THR A CA 1
ATOM 1165 C C . THR A 1 142 ? -3.075 -19.078 -26.913 1.00 52.22 142 THR A C 1
ATOM 1167 O O . THR A 1 142 ? -3.556 -19.647 -27.880 1.00 52.22 142 THR A O 1
ATOM 1170 N N . GLU A 1 143 ? -2.605 -17.836 -27.017 1.00 53.38 143 GLU A N 1
ATOM 1171 C CA . GLU A 1 143 ? -2.772 -17.012 -28.219 1.00 53.38 143 GLU A CA 1
ATOM 1172 C C . GLU A 1 143 ? -1.445 -16.746 -28.941 1.00 53.38 143 GLU A C 1
ATOM 1174 O O . GLU A 1 143 ? -1.062 -15.593 -29.031 1.00 53.38 143 GLU A O 1
ATOM 1179 N N . GLN A 1 144 ? -0.729 -17.767 -29.444 1.00 47.19 144 GLN A N 1
ATOM 1180 C CA . GLN A 1 144 ? 0.299 -17.600 -30.508 1.00 47.19 144 GLN A CA 1
ATOM 1181 C C . GLN A 1 144 ? 0.549 -18.887 -31.340 1.00 47.19 144 GLN A C 1
ATOM 1183 O O . GLN A 1 144 ? 1.687 -19.172 -31.708 1.00 47.19 144 GLN A O 1
ATOM 1188 N N . HIS A 1 145 ? -0.475 -19.696 -31.655 1.00 42.81 145 HIS A N 1
ATOM 1189 C CA . HIS A 1 145 ? -0.281 -20.874 -32.528 1.00 42.81 145 HIS A CA 1
ATOM 1190 C C . HIS A 1 145 ? -1.398 -21.128 -33.554 1.00 42.81 145 HIS A C 1
ATOM 1192 O O . HIS A 1 145 ? -1.637 -22.270 -33.915 1.00 42.81 145 HIS A O 1
ATOM 1198 N N . GLU A 1 146 ? -2.069 -20.083 -34.049 1.00 46.78 146 GLU A N 1
ATOM 1199 C CA . GLU A 1 146 ? -3.030 -20.226 -35.166 1.00 46.78 146 GLU A CA 1
ATOM 1200 C C . GLU A 1 146 ? -2.770 -19.267 -36.342 1.00 46.78 146 GLU A C 1
ATOM 1202 O O . GLU A 1 146 ? -3.488 -19.299 -37.332 1.00 46.78 146 GLU A O 1
ATOM 1207 N N . ALA A 1 147 ? -1.710 -18.451 -36.305 1.00 47.88 147 ALA A N 1
ATOM 1208 C CA . ALA A 1 147 ? -1.431 -17.479 -37.371 1.00 47.88 147 ALA A CA 1
ATOM 1209 C C . ALA A 1 147 ? -0.429 -17.957 -38.444 1.00 47.88 147 ALA A C 1
ATOM 1211 O O . ALA A 1 147 ? -0.082 -17.169 -39.315 1.00 47.88 147 ALA A O 1
ATOM 1212 N N . HIS A 1 148 ? 0.061 -19.204 -38.397 1.00 45.94 148 HIS A N 1
ATOM 1213 C CA . HIS A 1 148 ? 1.116 -19.664 -39.319 1.00 45.94 148 HIS A CA 1
ATOM 1214 C C . HIS A 1 148 ? 0.766 -20.905 -40.160 1.00 45.94 148 HIS A C 1
ATOM 1216 O O . HIS A 1 148 ? 1.617 -21.378 -40.910 1.00 45.94 148 HIS A O 1
ATOM 1222 N N . GLU A 1 149 ? -0.469 -21.418 -40.079 1.00 48.50 149 GLU A N 1
ATOM 1223 C CA . GLU A 1 149 ? -0.907 -22.603 -40.844 1.00 48.50 149 GLU A CA 1
ATOM 1224 C C . GLU A 1 149 ? -1.855 -22.290 -42.022 1.00 48.50 149 GLU A C 1
ATOM 1226 O O . GLU A 1 149 ? -2.283 -23.204 -42.727 1.00 48.50 149 GLU A O 1
ATOM 1231 N N . GLU A 1 150 ? -2.157 -21.012 -42.293 1.00 50.62 150 GLU A N 1
ATOM 1232 C CA . GLU A 1 150 ? -3.006 -20.610 -43.431 1.00 50.62 150 GLU A CA 1
ATOM 1233 C C . GLU A 1 150 ? -2.251 -20.080 -44.663 1.00 50.62 150 GLU A C 1
ATOM 1235 O O . GLU A 1 150 ? -2.874 -19.863 -45.700 1.00 50.62 150 GLU A O 1
ATOM 1240 N N . GLU A 1 151 ? -0.920 -19.939 -44.622 1.00 49.53 151 GLU A N 1
ATOM 1241 C CA . GLU A 1 151 ? -0.156 -19.440 -45.782 1.00 49.53 151 GLU A CA 1
ATOM 1242 C C . GLU A 1 151 ? 0.307 -20.540 -46.760 1.00 49.53 151 GLU A C 1
ATOM 1244 O O . GLU A 1 151 ? 0.723 -20.234 -47.874 1.00 49.53 151 GLU A O 1
ATOM 1249 N N . ASP A 1 152 ? 0.164 -21.829 -46.417 1.00 51.00 152 ASP A N 1
ATOM 1250 C CA . ASP A 1 152 ? 0.653 -22.942 -47.259 1.00 51.00 152 ASP A CA 1
ATOM 1251 C C . ASP A 1 152 ? -0.441 -23.628 -48.111 1.00 51.00 152 ASP A C 1
ATOM 1253 O O . ASP A 1 152 ? -0.209 -24.636 -48.779 1.00 51.00 152 ASP A O 1
ATOM 1257 N N . LYS A 1 153 ? -1.668 -23.081 -48.139 1.00 56.41 153 LYS A N 1
ATOM 1258 C CA . LYS A 1 153 ? -2.764 -23.599 -48.993 1.00 56.41 153 LYS A CA 1
ATOM 1259 C C . LYS A 1 153 ? -2.995 -22.802 -50.284 1.00 56.41 153 LYS A C 1
ATOM 1261 O O . LYS A 1 153 ? -3.841 -23.193 -51.085 1.00 56.41 153 LYS A O 1
ATOM 1266 N N . GLY A 1 154 ? -2.232 -21.733 -50.526 1.00 52.00 154 GLY A N 1
ATOM 1267 C CA . GLY A 1 154 ? -2.421 -20.837 -51.676 1.00 52.00 154 GLY A CA 1
ATOM 1268 C C . GLY A 1 154 ? -1.633 -21.168 -52.951 1.00 52.00 154 GLY A C 1
ATOM 1269 O O . GLY A 1 154 ? -1.976 -20.647 -54.007 1.00 52.00 154 GLY A O 1
ATOM 1270 N N . LEU A 1 155 ? -0.598 -22.020 -52.908 1.00 53.50 155 LEU A N 1
ATOM 1271 C CA . LEU A 1 155 ? 0.343 -22.172 -54.039 1.00 53.50 155 LEU A CA 1
ATOM 1272 C C . LEU A 1 155 ? 0.112 -23.383 -54.967 1.00 53.50 155 LEU A C 1
ATOM 1274 O O . LEU A 1 155 ? 0.974 -23.711 -55.781 1.00 53.50 155 LEU A O 1
ATOM 1278 N N . ARG A 1 156 ? -1.046 -24.052 -54.900 1.00 48.12 156 ARG A N 1
ATOM 1279 C CA . ARG A 1 156 ? -1.398 -25.161 -55.814 1.00 48.12 156 ARG A CA 1
ATOM 1280 C C . ARG A 1 156 ? -2.700 -24.912 -56.576 1.00 48.12 156 ARG A C 1
ATOM 1282 O O . ARG A 1 156 ? -3.615 -25.723 -56.502 1.00 48.12 156 ARG A O 1
ATOM 1289 N N . ALA A 1 157 ? -2.783 -23.814 -57.318 1.00 51.22 157 ALA A N 1
ATOM 1290 C CA . ALA A 1 157 ? -3.726 -23.693 -58.430 1.00 51.22 157 ALA A CA 1
ATOM 1291 C C . ALA A 1 157 ? -3.337 -22.525 -59.346 1.00 51.22 157 ALA A C 1
ATOM 1293 O O . ALA A 1 157 ? -3.832 -21.423 -59.154 1.00 51.22 157 ALA A O 1
ATOM 1294 N N . THR A 1 158 ? -2.472 -22.787 -60.328 1.00 49.91 158 THR A N 1
ATOM 1295 C CA . THR A 1 158 ? -2.439 -22.142 -61.659 1.00 49.91 158 THR A CA 1
ATOM 1296 C C . THR A 1 158 ? -1.555 -22.970 -62.571 1.00 49.91 158 THR A C 1
ATOM 1298 O O . THR A 1 158 ? -0.452 -23.338 -62.108 1.00 49.91 158 THR A O 1
#

Organism: NCBI:txid5364